Protein AF-A0A524FHV4-F1 (afdb_monomer_lite)

Radius of gyration: 13.68 Å; chains: 1; bounding box: 34×26×28 Å

Secondary structure (DSSP, 8-state):
-EEEEEEEE-TTTSSEEEEEE-TT--EEEEETTT--EEEE-SSSEEEEEEEE-TTT-PEEEEEEETTEEEEEESSSBGGGSTTGGG-HHHHHHHHHHHHTT----

pLDDT: mean 93.19, std 7.93, range [54.28, 97.81]

Sequence (105 aa):
MKLLDEIGTCPICEFSLMMYKTNNYKRFVKCDSCGVSYPLPKRGKISNSALTCPKSNFPVLIVTQPNRKSFFWADQPCFTCIKFEKCEVVELLISEFTALGVNGY

Structure (mmCIF, N/CA/C/O backbone):
data_AF-A0A524FHV4-F1
#
_entry.id   AF-A0A524FHV4-F1
#
loop_
_atom_site.group_PDB
_atom_site.id
_atom_site.type_symbol
_atom_site.label_atom_id
_atom_site.label_alt_id
_atom_site.label_comp_id
_atom_site.label_asym_id
_atom_site.label_entity_id
_atom_site.label_seq_id
_atom_site.pdbx_PDB_ins_code
_atom_site.Cartn_x
_atom_site.Cartn_y
_atom_site.Cartn_z
_atom_site.occupancy
_atom_site.B_iso_or_equiv
_atom_site.auth_seq_id
_atom_site.auth_comp_id
_atom_site.auth_asym_id
_atom_site.auth_atom_id
_atom_site.pdbx_PDB_model_num
ATOM 1 N N . MET A 1 1 ? 17.291 9.720 6.350 1.00 86.31 1 MET A N 1
ATOM 2 C CA . MET A 1 1 ? 16.262 8.812 5.788 1.00 86.31 1 MET A CA 1
ATOM 3 C C . MET A 1 1 ? 16.348 7.501 6.543 1.00 86.31 1 MET A C 1
ATOM 5 O O . MET A 1 1 ? 17.461 7.066 6.795 1.00 86.31 1 MET A O 1
ATOM 9 N N . LYS A 1 2 ? 15.222 6.917 6.955 1.00 95.44 2 LYS A N 1
ATOM 10 C CA . LYS A 1 2 ? 15.181 5.682 7.751 1.00 95.44 2 LYS A CA 1
ATOM 11 C C . LYS A 1 2 ? 14.361 4.619 7.021 1.00 95.44 2 LYS A C 1
ATOM 13 O O . LYS A 1 2 ? 13.240 4.924 6.618 1.00 95.44 2 LYS A O 1
ATOM 18 N N . LEU A 1 3 ? 14.909 3.413 6.877 1.00 96.38 3 LEU 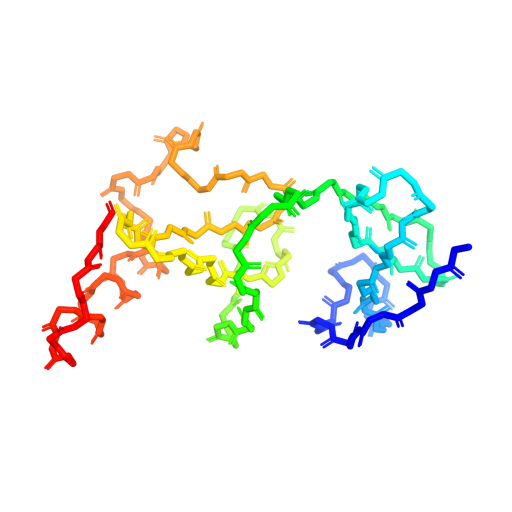A N 1
ATOM 19 C CA . LEU A 1 3 ? 14.168 2.221 6.457 1.00 96.38 3 LEU A CA 1
ATOM 20 C C . LEU A 1 3 ? 13.195 1.824 7.576 1.00 96.38 3 LEU A C 1
ATOM 22 O O . LEU A 1 3 ? 13.576 1.817 8.749 1.00 96.38 3 LEU A O 1
ATOM 26 N N . LEU A 1 4 ? 11.935 1.585 7.225 1.00 94.44 4 LEU A N 1
ATOM 27 C CA . LEU A 1 4 ? 10.894 1.189 8.167 1.00 94.44 4 LEU A CA 1
ATOM 28 C C . LEU A 1 4 ? 10.599 -0.305 8.096 1.00 94.44 4 LEU A C 1
ATOM 30 O O . LEU A 1 4 ? 10.631 -0.943 9.141 1.00 94.44 4 LEU A O 1
ATOM 34 N N . ASP A 1 5 ? 10.268 -0.814 6.909 1.00 95.25 5 ASP A N 1
ATOM 35 C CA . ASP A 1 5 ? 9.799 -2.190 6.733 1.00 95.25 5 ASP A CA 1
ATOM 36 C C . ASP A 1 5 ? 9.912 -2.645 5.271 1.00 95.25 5 ASP A C 1
ATOM 38 O O . ASP A 1 5 ? 9.966 -1.800 4.368 1.00 95.25 5 ASP A O 1
ATOM 42 N N . GLU A 1 6 ? 9.896 -3.956 5.047 1.00 96.12 6 GLU A N 1
ATOM 43 C CA . GLU A 1 6 ? 9.739 -4.563 3.723 1.00 96.12 6 GLU A CA 1
ATOM 44 C C . GLU A 1 6 ? 8.247 -4.746 3.410 1.00 96.12 6 GLU A C 1
ATOM 46 O O . GLU A 1 6 ? 7.473 -5.258 4.214 1.00 96.12 6 GLU A O 1
ATOM 51 N N . ILE A 1 7 ? 7.820 -4.279 2.238 1.00 94.69 7 ILE A N 1
ATOM 52 C CA . ILE A 1 7 ? 6.404 -4.175 1.864 1.00 94.69 7 ILE A CA 1
ATOM 53 C C . ILE A 1 7 ? 5.960 -5.303 0.930 1.00 94.69 7 ILE A C 1
ATOM 55 O O . ILE A 1 7 ? 4.769 -5.587 0.847 1.00 94.69 7 ILE A O 1
ATOM 59 N N . GLY A 1 8 ? 6.884 -5.948 0.223 1.00 94.56 8 GLY A N 1
ATOM 60 C CA . GLY A 1 8 ? 6.584 -7.030 -0.712 1.00 94.56 8 GLY A CA 1
ATOM 61 C C . GLY A 1 8 ? 7.427 -6.941 -1.975 1.00 94.56 8 GLY A C 1
ATOM 62 O O . GLY A 1 8 ? 8.479 -6.311 -1.982 1.00 94.56 8 GLY A O 1
ATOM 63 N N . THR A 1 9 ? 6.953 -7.551 -3.054 1.00 96.56 9 THR A N 1
ATOM 64 C CA . THR A 1 9 ? 7.727 -7.709 -4.290 1.00 96.56 9 THR A CA 1
ATOM 65 C C . THR A 1 9 ? 7.447 -6.593 -5.296 1.00 96.56 9 THR A C 1
ATOM 67 O O . THR A 1 9 ? 6.308 -6.165 -5.483 1.00 96.56 9 THR A O 1
ATOM 70 N N . CYS A 1 10 ? 8.494 -6.107 -5.961 1.00 96.75 10 CYS A N 1
ATOM 71 C CA . CYS A 1 10 ? 8.398 -5.117 -7.023 1.00 96.75 10 CYS A CA 1
ATOM 72 C C . CYS A 1 10 ? 7.821 -5.754 -8.295 1.00 96.75 10 CYS A C 1
ATOM 74 O O . CYS A 1 10 ? 8.417 -6.698 -8.808 1.00 96.75 10 CYS A O 1
ATOM 76 N N . PRO A 1 11 ? 6.746 -5.203 -8.883 1.00 96.06 11 PRO A N 1
ATOM 77 C CA . PRO A 1 11 ? 6.160 -5.762 -10.101 1.00 96.06 11 PRO A CA 1
ATOM 78 C C . PRO A 1 11 ? 6.992 -5.516 -11.370 1.00 96.06 11 PRO A C 1
ATOM 80 O O . PRO A 1 11 ? 6.632 -6.004 -12.434 1.00 96.06 11 PRO A O 1
ATOM 83 N N . ILE A 1 12 ? 8.062 -4.716 -11.285 1.00 96.44 12 ILE A N 1
ATOM 84 C CA . ILE A 1 12 ? 8.897 -4.344 -12.438 1.00 96.44 12 ILE A CA 1
ATOM 85 C C . ILE A 1 12 ? 10.119 -5.255 -12.557 1.00 96.44 12 ILE A C 1
ATOM 87 O O . ILE A 1 12 ? 10.500 -5.627 -13.661 1.00 96.44 12 ILE A O 1
ATOM 91 N N . CYS A 1 13 ? 10.765 -5.569 -11.433 1.00 96.69 13 CYS A N 1
ATOM 92 C CA . CYS A 1 13 ? 12.028 -6.309 -11.418 1.00 96.69 13 CYS A CA 1
ATOM 93 C C . CYS A 1 13 ? 12.078 -7.438 -10.382 1.00 96.69 13 CYS A C 1
ATOM 95 O O . CYS A 1 13 ? 13.148 -7.988 -10.164 1.00 96.69 13 CYS A O 1
ATOM 97 N N . GLU A 1 14 ? 10.962 -7.745 -9.717 1.00 95.50 14 GLU A N 1
ATOM 98 C CA . GLU A 1 14 ? 10.811 -8.867 -8.774 1.00 95.50 14 GLU A CA 1
ATOM 99 C C . GLU A 1 14 ? 11.692 -8.815 -7.510 1.00 95.50 14 GLU A C 1
ATOM 101 O O . GLU A 1 14 ? 11.664 -9.722 -6.683 1.00 95.50 14 GLU A O 1
ATOM 106 N N . PHE A 1 15 ? 12.421 -7.720 -7.289 1.00 96.75 15 PHE A N 1
ATOM 107 C CA . PHE A 1 15 ? 13.133 -7.460 -6.037 1.00 96.75 15 PHE A CA 1
ATOM 108 C C . PHE A 1 15 ? 12.221 -6.842 -4.973 1.00 96.75 15 PHE A C 1
ATOM 110 O O . PHE A 1 15 ? 11.146 -6.325 -5.271 1.00 96.75 15 PHE A O 1
ATOM 117 N N . SER A 1 16 ? 12.674 -6.824 -3.724 1.00 96.81 16 SER A N 1
ATOM 118 C CA . SER A 1 16 ? 11.918 -6.266 -2.605 1.00 96.81 16 SER A CA 1
ATOM 119 C C . SER A 1 16 ? 11.611 -4.766 -2.746 1.00 96.81 16 SER A C 1
ATOM 121 O O . SER A 1 16 ? 12.432 -3.950 -3.184 1.00 96.81 16 SER A O 1
ATOM 123 N N . LEU A 1 17 ? 10.403 -4.398 -2.324 1.00 97.50 17 LEU A N 1
ATOM 124 C CA . LEU A 1 17 ? 9.929 -3.038 -2.113 1.00 97.50 17 LEU A CA 1
ATOM 125 C C . LEU A 1 17 ? 10.096 -2.668 -0.644 1.00 97.50 17 LEU A C 1
ATOM 127 O O . LEU A 1 17 ? 9.550 -3.320 0.243 1.00 97.50 17 LEU A O 1
ATOM 131 N N . MET A 1 18 ? 10.797 -1.569 -0.397 1.00 97.50 18 MET A N 1
ATOM 132 C CA . MET A 1 18 ? 11.143 -1.110 0.942 1.00 97.50 18 MET A CA 1
ATOM 133 C C . MET A 1 18 ? 10.407 0.187 1.278 1.00 97.50 18 MET A C 1
ATOM 135 O O . MET A 1 18 ? 10.347 1.114 0.467 1.00 97.50 18 MET A O 1
ATOM 139 N N . MET A 1 19 ? 9.857 0.285 2.488 1.00 97.62 19 MET A N 1
ATOM 140 C CA . MET A 1 19 ? 9.228 1.504 2.992 1.00 97.62 19 MET A CA 1
ATOM 141 C C . MET A 1 19 ? 10.244 2.383 3.716 1.00 97.62 19 MET A C 1
ATOM 143 O O . MET A 1 19 ? 10.868 1.979 4.694 1.00 97.62 19 MET A O 1
ATOM 147 N N . TYR A 1 20 ? 10.319 3.645 3.311 1.00 97.56 20 TYR A N 1
ATOM 148 C CA . TYR A 1 20 ? 11.214 4.641 3.882 1.00 97.56 20 TYR A CA 1
ATOM 149 C C . TYR A 1 20 ? 10.457 5.783 4.555 1.00 97.56 20 TYR A C 1
ATOM 151 O O . TYR A 1 20 ? 9.343 6.146 4.177 1.00 97.56 20 TYR A O 1
ATOM 159 N N . LYS A 1 21 ? 11.109 6.407 5.540 1.00 97.31 21 LYS A N 1
ATOM 160 C CA . LYS A 1 21 ? 10.671 7.638 6.203 1.00 97.31 21 LYS A CA 1
ATOM 161 C C . LYS A 1 21 ? 11.745 8.718 6.113 1.00 97.31 21 LYS A C 1
ATOM 163 O O . LYS A 1 21 ? 12.913 8.495 6.443 1.00 97.31 21 LYS A O 1
ATOM 168 N N . THR A 1 22 ? 11.352 9.918 5.700 1.00 96.69 22 THR A N 1
ATOM 169 C CA . THR A 1 22 ? 12.232 11.097 5.685 1.00 96.69 22 THR A CA 1
ATOM 170 C C . THR A 1 22 ? 12.250 11.811 7.038 1.00 96.69 22 THR A C 1
ATOM 172 O O . THR A 1 22 ? 11.387 11.583 7.889 1.00 96.69 22 THR A O 1
ATOM 175 N N . ASN A 1 23 ? 13.202 12.731 7.226 1.00 95.19 23 ASN A N 1
ATOM 176 C CA . ASN A 1 23 ? 13.287 13.556 8.439 1.00 95.19 23 ASN A CA 1
ATOM 177 C C . ASN A 1 23 ? 12.028 14.431 8.626 1.00 95.19 23 ASN A C 1
ATOM 179 O O . ASN A 1 23 ? 11.602 14.666 9.751 1.00 95.19 23 ASN A O 1
ATOM 183 N N . ASN A 1 24 ? 11.346 14.793 7.531 1.00 94.56 24 ASN A N 1
ATOM 184 C CA . ASN A 1 24 ? 10.072 15.529 7.546 1.00 94.56 24 ASN A CA 1
ATOM 185 C C . ASN A 1 24 ? 8.843 14.617 7.746 1.00 94.56 24 ASN A C 1
ATOM 187 O O . ASN A 1 24 ? 7.704 15.014 7.473 1.00 94.56 24 ASN A O 1
ATOM 191 N N . TYR A 1 25 ? 9.057 13.381 8.206 1.00 93.50 25 TYR A N 1
ATOM 192 C CA . TYR A 1 25 ? 8.039 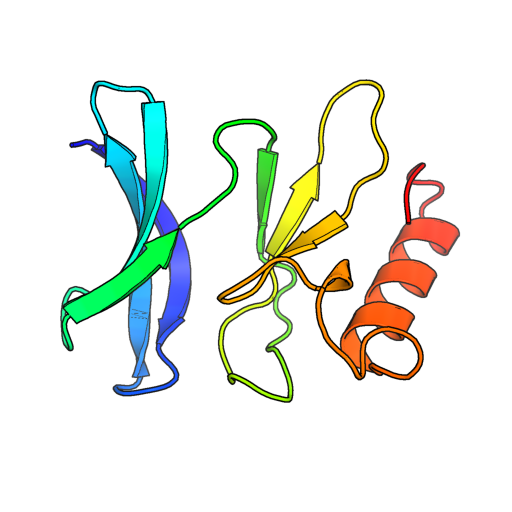12.359 8.463 1.00 93.50 25 TYR A CA 1
ATOM 193 C C . TYR A 1 25 ? 7.248 11.895 7.226 1.00 93.50 25 TYR A C 1
ATOM 195 O O . TYR A 1 25 ? 6.276 11.158 7.390 1.00 93.50 25 TYR A O 1
ATOM 203 N N . LYS A 1 26 ? 7.637 12.286 6.003 1.00 96.25 26 LYS A N 1
ATOM 204 C CA . LYS A 1 26 ? 7.029 11.749 4.773 1.00 96.25 26 LYS A CA 1
ATOM 205 C C . LYS A 1 26 ? 7.427 10.283 4.619 1.00 96.25 26 LYS A C 1
ATOM 207 O O . LYS A 1 26 ? 8.560 9.928 4.947 1.00 96.25 26 LYS A O 1
ATOM 212 N N . ARG A 1 27 ? 6.503 9.464 4.123 1.00 97.25 27 ARG A N 1
ATOM 213 C CA . ARG A 1 27 ? 6.714 8.039 3.864 1.00 97.25 27 ARG A CA 1
ATOM 214 C C . ARG A 1 27 ? 6.569 7.760 2.377 1.00 97.25 27 ARG A C 1
ATOM 216 O O . ARG A 1 27 ? 5.790 8.435 1.707 1.00 97.25 27 ARG A O 1
ATOM 223 N N . PHE A 1 28 ? 7.322 6.795 1.880 1.00 97.44 28 PHE A N 1
ATOM 224 C CA . PHE A 1 28 ? 7.244 6.337 0.498 1.00 97.44 28 PHE A CA 1
ATOM 225 C C . PHE A 1 28 ? 7.767 4.907 0.409 1.00 97.44 28 PHE A C 1
ATOM 227 O O . PHE A 1 28 ? 8.532 4.476 1.274 1.00 97.44 28 PHE A O 1
ATOM 234 N N . VAL A 1 29 ? 7.351 4.191 -0.625 1.00 97.56 29 VAL A N 1
ATOM 235 C CA . VAL A 1 29 ? 7.935 2.903 -0.998 1.00 97.56 29 VAL A CA 1
ATOM 236 C C . VAL A 1 29 ? 8.955 3.142 -2.098 1.00 97.56 29 VAL A C 1
ATOM 238 O O . VAL A 1 29 ? 8.743 3.999 -2.957 1.00 97.56 29 VAL A O 1
ATOM 241 N N . LYS A 1 30 ? 10.059 2.401 -2.070 1.00 97.62 30 LYS A N 1
ATOM 242 C CA . LYS A 1 30 ? 11.067 2.397 -3.125 1.00 97.62 30 LYS A CA 1
ATOM 243 C C . LYS A 1 30 ? 11.606 0.984 -3.339 1.00 97.62 30 LYS A C 1
ATOM 245 O O . LYS A 1 30 ? 11.876 0.280 -2.371 1.00 97.62 30 LYS A O 1
ATOM 250 N N . CYS A 1 31 ? 11.793 0.593 -4.596 1.00 97.81 31 CYS A N 1
ATOM 251 C CA . CYS A 1 31 ? 12.647 -0.540 -4.945 1.00 97.81 31 CYS A CA 1
ATOM 252 C C . CYS A 1 31 ? 14.079 -0.039 -5.151 1.00 97.81 31 CYS A C 1
ATOM 254 O O . CYS A 1 31 ? 14.311 0.842 -5.982 1.00 97.81 31 CYS A O 1
ATOM 256 N N . ASP A 1 32 ? 15.045 -0.595 -4.425 1.00 96.12 32 ASP A N 1
ATOM 257 C CA . ASP A 1 32 ? 16.449 -0.193 -4.572 1.00 96.12 32 ASP A CA 1
ATOM 258 C C . ASP A 1 32 ? 17.127 -0.780 -5.817 1.00 96.12 32 ASP A C 1
ATOM 260 O O . ASP A 1 32 ? 18.157 -0.260 -6.233 1.00 96.12 32 ASP A O 1
ATOM 264 N N . SER A 1 33 ? 16.521 -1.792 -6.451 1.00 97.38 33 SER A N 1
ATOM 265 C CA . SER A 1 33 ? 17.037 -2.416 -7.678 1.00 97.38 33 SER A CA 1
ATOM 266 C C . SER A 1 33 ? 16.698 -1.611 -8.942 1.00 97.38 33 SER A C 1
ATOM 268 O O . SER A 1 33 ? 17.597 -1.213 -9.676 1.00 97.38 33 SER A O 1
ATOM 270 N N . CYS A 1 34 ? 15.416 -1.303 -9.189 1.00 96.75 34 CYS A N 1
ATOM 271 C CA . CYS A 1 34 ? 14.993 -0.561 -10.392 1.00 96.75 34 CYS A CA 1
ATOM 272 C C . CYS A 1 34 ? 14.691 0.930 -10.157 1.00 96.75 34 CYS A C 1
ATOM 274 O O . CYS A 1 34 ? 14.438 1.665 -11.108 1.00 96.75 34 CYS A O 1
ATOM 276 N N . GLY A 1 35 ? 14.675 1.395 -8.904 1.00 96.12 35 GLY A N 1
ATOM 277 C CA . GLY A 1 35 ? 14.449 2.802 -8.564 1.00 96.12 35 GLY A CA 1
ATOM 278 C C . GLY A 1 35 ? 12.987 3.262 -8.556 1.00 96.12 35 GLY A C 1
ATOM 279 O O . GLY A 1 35 ? 12.736 4.424 -8.224 1.00 96.12 35 GLY A O 1
ATOM 280 N N . VAL A 1 36 ? 12.013 2.392 -8.865 1.00 97.25 36 VAL A N 1
ATOM 281 C CA . VAL A 1 36 ? 10.590 2.761 -8.785 1.00 97.25 36 VAL A CA 1
ATOM 282 C C . VAL A 1 36 ? 10.226 3.198 -7.371 1.00 97.25 36 VAL A C 1
ATOM 284 O O . VAL A 1 36 ? 10.661 2.590 -6.390 1.00 97.25 36 VAL A O 1
ATOM 287 N N . SER A 1 37 ? 9.434 4.264 -7.256 1.00 97.25 37 SER A N 1
ATOM 288 C CA . SER A 1 37 ? 8.993 4.780 -5.964 1.00 97.25 37 SER A CA 1
ATOM 289 C C . SER A 1 37 ? 7.619 5.430 -6.037 1.00 97.25 37 SER A C 1
ATOM 291 O O . SER A 1 37 ? 7.226 5.961 -7.075 1.00 97.25 37 SER A O 1
ATOM 293 N N . TYR A 1 38 ? 6.890 5.389 -4.923 1.00 96.94 38 TYR A N 1
ATOM 294 C CA . TYR A 1 38 ? 5.568 6.001 -4.799 1.00 96.94 38 TYR A CA 1
ATOM 295 C C . TYR A 1 38 ? 5.293 6.467 -3.361 1.00 96.94 38 TYR A C 1
ATOM 297 O O . TYR A 1 38 ? 5.835 5.906 -2.400 1.00 96.94 38 TYR A O 1
ATOM 305 N N . PRO A 1 39 ? 4.481 7.524 -3.176 1.00 97.25 39 PRO A N 1
ATOM 306 C CA . PRO A 1 39 ? 4.225 8.088 -1.860 1.00 97.25 39 PRO A CA 1
ATOM 307 C C . PRO A 1 39 ? 3.310 7.192 -1.020 1.00 97.25 39 PRO A C 1
ATOM 309 O O . PRO A 1 39 ? 2.439 6.496 -1.534 1.00 97.25 39 PRO A O 1
ATOM 312 N N . LEU A 1 40 ? 3.463 7.287 0.301 1.00 97.25 40 LEU A N 1
ATOM 313 C CA . LEU A 1 40 ? 2.552 6.696 1.278 1.00 97.25 40 LEU A CA 1
ATOM 314 C C . LEU A 1 40 ? 1.942 7.776 2.183 1.00 97.25 40 LEU A C 1
ATOM 316 O O . LEU A 1 40 ? 2.550 8.837 2.390 1.00 97.25 40 LEU A O 1
ATOM 320 N N . PRO A 1 41 ? 0.777 7.509 2.802 1.00 95.44 41 PRO A N 1
ATOM 321 C CA . PRO A 1 41 ? 0.207 8.389 3.810 1.00 95.44 41 PRO A CA 1
ATOM 322 C C . PRO A 1 41 ? 1.192 8.699 4.940 1.00 95.44 41 PRO A C 1
ATOM 324 O O . PRO A 1 41 ? 1.861 7.825 5.494 1.00 95.44 41 PRO A O 1
ATOM 327 N N . LYS A 1 42 ? 1.241 9.974 5.342 1.00 94.56 42 LYS A N 1
ATOM 328 C CA . LYS A 1 42 ? 2.100 10.440 6.445 1.00 94.56 42 LYS A CA 1
ATOM 329 C C . LYS A 1 42 ? 1.717 9.813 7.795 1.00 94.56 42 LYS A C 1
ATOM 331 O O . LYS A 1 42 ? 2.567 9.667 8.675 1.00 94.56 42 LYS A O 1
ATOM 336 N N . ARG A 1 43 ? 0.430 9.498 7.978 1.00 93.25 43 ARG A N 1
ATOM 337 C CA . ARG A 1 43 ? -0.178 9.018 9.227 1.00 93.25 43 ARG A CA 1
ATOM 338 C C . ARG A 1 43 ? -0.846 7.661 9.020 1.00 93.25 43 ARG A C 1
ATOM 340 O O . ARG A 1 43 ? -1.192 7.304 7.901 1.00 93.25 43 ARG A O 1
ATOM 347 N N . GLY A 1 44 ? -1.052 6.960 10.130 1.00 93.69 44 GLY A N 1
ATOM 348 C CA . GLY A 1 44 ? -1.608 5.611 10.163 1.00 93.69 44 GLY A CA 1
ATOM 349 C C . GLY A 1 44 ? -0.548 4.531 10.316 1.00 93.69 44 GLY A C 1
ATOM 350 O O . GLY A 1 44 ? 0.644 4.765 10.079 1.00 93.69 44 GLY A O 1
ATOM 351 N N . LYS A 1 45 ? -0.999 3.364 10.766 1.00 94.56 45 LYS A N 1
ATOM 352 C CA . LYS A 1 45 ? -0.256 2.110 10.694 1.00 94.56 45 LYS A CA 1
ATOM 353 C C . LYS A 1 45 ? -0.442 1.549 9.288 1.00 94.56 45 LYS A C 1
ATOM 355 O O . LYS A 1 45 ? -1.547 1.609 8.757 1.00 94.56 45 LYS A O 1
ATOM 360 N N . ILE A 1 46 ? 0.648 1.077 8.697 1.00 95.94 46 ILE A N 1
ATOM 361 C CA . ILE A 1 46 ? 0.653 0.453 7.375 1.00 95.94 46 ILE A CA 1
ATOM 362 C C . ILE A 1 46 ? 0.892 -1.034 7.597 1.00 95.94 46 ILE A C 1
ATOM 364 O O . ILE A 1 46 ? 1.766 -1.403 8.382 1.00 95.94 46 ILE A O 1
ATOM 368 N N . SER A 1 47 ? 0.085 -1.869 6.958 1.00 94.00 47 SER A N 1
ATOM 369 C CA . SER A 1 47 ? 0.208 -3.324 7.000 1.00 94.00 47 SER A CA 1
ATOM 370 C C . SER A 1 47 ? 0.024 -3.881 5.595 1.00 94.00 47 SER A C 1
ATOM 372 O O . SER A 1 47 ? -0.779 -3.357 4.825 1.00 94.00 47 SER A O 1
ATOM 374 N N . ASN A 1 48 ? 0.798 -4.903 5.242 1.00 94.50 48 ASN A N 1
ATOM 375 C CA . ASN A 1 48 ? 0.669 -5.571 3.954 1.00 94.50 48 ASN A CA 1
ATOM 376 C C . ASN A 1 48 ? -0.565 -6.487 3.979 1.00 94.50 48 ASN A C 1
ATOM 378 O O . ASN A 1 48 ? -0.729 -7.251 4.928 1.00 94.50 48 ASN A O 1
ATOM 382 N N . SER A 1 49 ? -1.426 -6.395 2.963 1.00 94.50 49 SER A N 1
ATOM 383 C CA . SER A 1 49 ? -2.597 -7.276 2.825 1.00 94.50 49 SER A CA 1
ATOM 384 C C . SER A 1 49 ? -2.274 -8.642 2.212 1.00 94.50 49 SER A C 1
ATOM 386 O O . SER A 1 49 ? -3.160 -9.478 2.113 1.00 94.50 49 SER A O 1
ATOM 388 N N . ALA A 1 50 ? -1.032 -8.856 1.761 1.00 93.44 50 ALA A N 1
ATOM 389 C CA . ALA A 1 50 ? -0.595 -9.995 0.947 1.00 93.44 50 ALA A CA 1
ATOM 390 C C . ALA A 1 50 ? -1.274 -10.109 -0.435 1.00 93.44 50 ALA A C 1
ATOM 392 O O . ALA A 1 50 ? -0.940 -11.006 -1.207 1.00 93.44 50 ALA A O 1
ATOM 393 N N . LEU A 1 51 ? -2.165 -9.178 -0.785 1.00 96.31 51 LEU A N 1
ATOM 394 C CA . LEU A 1 51 ? -2.791 -9.082 -2.100 1.00 96.31 51 LEU A CA 1
ATOM 395 C C . LEU A 1 51 ? -2.069 -8.053 -2.971 1.00 96.31 51 LEU A C 1
ATOM 397 O O . LEU A 1 51 ? -1.426 -7.123 -2.478 1.00 96.31 51 LEU A O 1
ATOM 401 N N . THR A 1 52 ? -2.206 -8.190 -4.286 1.00 97.12 52 THR A N 1
ATOM 402 C CA . THR A 1 52 ? -1.648 -7.261 -5.275 1.00 97.12 52 THR A CA 1
ATOM 403 C C . THR A 1 52 ? -2.759 -6.538 -6.027 1.00 97.12 52 THR A C 1
ATOM 405 O O . THR A 1 52 ? -3.862 -7.044 -6.215 1.00 97.12 52 THR A O 1
ATOM 408 N N . CYS A 1 53 ? -2.490 -5.301 -6.437 1.00 96.81 53 CYS A N 1
ATOM 409 C CA . CYS A 1 53 ? -3.439 -4.499 -7.193 1.00 96.81 53 CYS A CA 1
ATOM 410 C C . CYS A 1 53 ? -3.572 -5.063 -8.618 1.00 96.81 53 CYS A C 1
ATOM 412 O O . CYS A 1 53 ? -2.570 -5.086 -9.330 1.00 96.81 53 CYS A O 1
ATOM 414 N N . PRO A 1 54 ? -4.778 -5.397 -9.112 1.00 96.31 54 PRO A N 1
ATOM 415 C CA . PRO A 1 54 ? -4.945 -5.979 -10.449 1.00 96.31 54 PRO A CA 1
ATOM 416 C C . PRO A 1 54 ? -4.632 -4.998 -11.593 1.00 96.31 54 PRO A C 1
ATOM 418 O O . PRO A 1 54 ? -4.531 -5.397 -12.749 1.00 96.31 54 PRO A O 1
ATOM 421 N N . LYS A 1 55 ? -4.518 -3.694 -11.300 1.00 95.12 55 LYS A N 1
ATOM 422 C CA . LYS A 1 55 ? -4.197 -2.655 -12.292 1.00 95.12 55 LYS A CA 1
ATOM 423 C C . LYS A 1 55 ? -2.701 -2.351 -12.362 1.00 95.12 55 LYS A C 1
ATOM 425 O O . LYS A 1 55 ? -2.185 -2.128 -13.451 1.00 95.12 55 LYS A O 1
ATOM 430 N N . SER A 1 56 ? -2.044 -2.233 -11.210 1.00 94.50 56 SER A N 1
ATOM 431 C CA . SER A 1 56 ? -0.662 -1.742 -11.113 1.00 94.50 56 SER A CA 1
ATOM 432 C C . SER A 1 56 ? 0.330 -2.795 -10.625 1.00 94.50 56 SER A C 1
ATOM 434 O O . SER A 1 56 ? 1.528 -2.532 -10.617 1.00 94.50 56 SER A O 1
ATOM 436 N N . ASN A 1 57 ? -0.149 -3.976 -10.224 1.00 96.38 57 ASN A N 1
ATOM 437 C CA . ASN A 1 57 ? 0.617 -5.105 -9.691 1.00 96.38 57 ASN A CA 1
ATOM 438 C C . ASN A 1 57 ? 1.429 -4.805 -8.419 1.00 96.38 57 ASN A C 1
ATOM 440 O O . ASN A 1 57 ? 2.119 -5.683 -7.908 1.00 96.38 57 ASN A O 1
ATOM 444 N N . PHE A 1 58 ? 1.326 -3.598 -7.858 1.00 97.12 58 PHE A N 1
ATOM 445 C CA . PHE A 1 58 ? 1.919 -3.284 -6.563 1.00 97.12 58 PHE A CA 1
ATOM 446 C C . PHE A 1 58 ? 1.157 -3.968 -5.420 1.00 97.12 58 PHE A C 1
ATOM 448 O O . PHE A 1 58 ? -0.061 -4.153 -5.528 1.00 97.12 58 PHE A O 1
ATOM 455 N N . PRO A 1 59 ? 1.837 -4.291 -4.305 1.00 97.19 59 PRO A N 1
ATOM 456 C CA . PRO A 1 59 ? 1.181 -4.783 -3.100 1.00 97.19 59 PRO A CA 1
ATOM 457 C C . PRO A 1 59 ? 0.103 -3.814 -2.611 1.00 97.19 59 PRO A C 1
ATOM 459 O O . PRO A 1 59 ? 0.322 -2.600 -2.552 1.00 97.19 59 PRO A O 1
ATOM 462 N N . VAL A 1 60 ? -1.054 -4.353 -2.237 1.00 97.50 60 VAL A N 1
ATOM 463 C CA . VAL A 1 60 ? -2.122 -3.594 -1.593 1.00 97.50 60 VAL A CA 1
ATOM 464 C C . VAL A 1 60 ? -1.829 -3.512 -0.102 1.00 97.50 60 VAL A C 1
ATOM 466 O O . VAL A 1 60 ? -1.585 -4.506 0.582 1.00 97.50 60 VAL A O 1
ATOM 469 N N . LEU A 1 61 ? -1.855 -2.295 0.414 1.00 97.31 61 LEU A N 1
ATOM 470 C CA . LEU A 1 61 ? -1.561 -1.962 1.793 1.00 97.31 61 LEU A CA 1
ATOM 471 C C . LEU A 1 61 ? -2.830 -1.528 2.496 1.00 97.31 61 LEU A C 1
ATOM 473 O O . LEU A 1 61 ? -3.629 -0.758 1.964 1.00 97.31 61 LEU A O 1
ATOM 477 N N . ILE A 1 62 ? -2.964 -1.975 3.732 1.00 96.12 62 ILE A N 1
ATOM 478 C CA . ILE A 1 62 ? -3.999 -1.546 4.657 1.00 96.12 62 ILE A CA 1
ATOM 479 C C . ILE A 1 62 ? -3.444 -0.368 5.447 1.00 96.12 62 ILE A C 1
ATOM 481 O O . ILE A 1 62 ? -2.383 -0.462 6.074 1.00 96.12 62 ILE A O 1
ATOM 485 N N . VAL A 1 63 ? -4.180 0.740 5.447 1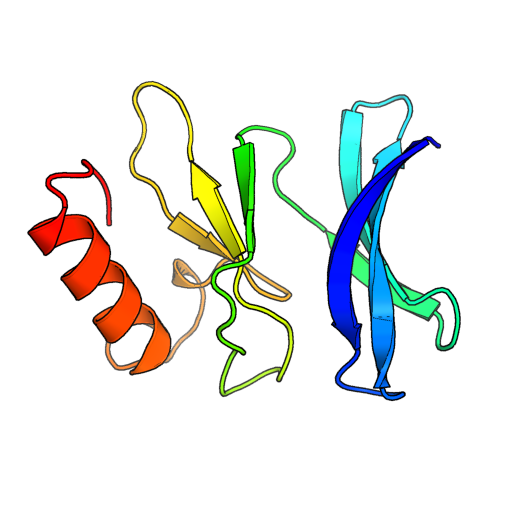.00 96.19 63 VAL A N 1
ATOM 486 C CA . VAL A 1 63 ? -3.860 1.918 6.246 1.00 96.19 63 VAL A CA 1
ATOM 487 C C . VAL A 1 63 ? -4.902 2.076 7.342 1.00 96.19 63 VAL A C 1
ATOM 489 O O . VAL A 1 63 ? -6.050 2.422 7.077 1.00 96.19 63 VAL A O 1
ATOM 492 N N . THR A 1 64 ? -4.481 1.882 8.590 1.00 93.88 64 THR A N 1
ATOM 493 C CA . THR A 1 64 ? -5.350 2.000 9.769 1.00 93.88 64 THR A CA 1
ATOM 494 C C . THR A 1 64 ? -4.985 3.235 10.581 1.00 93.88 64 THR A C 1
ATOM 496 O O . THR A 1 64 ? -3.810 3.503 10.852 1.00 93.88 64 THR A O 1
ATOM 499 N N . GLN A 1 65 ? -5.988 4.008 10.994 1.00 92.00 65 GLN A N 1
ATOM 500 C CA . GLN A 1 65 ? -5.814 5.204 11.817 1.00 92.00 65 GLN A CA 1
ATOM 501 C C . GLN A 1 65 ? -6.795 5.186 12.994 1.00 92.00 65 GLN A C 1
ATOM 503 O O . GLN A 1 65 ? -7.944 4.792 12.809 1.00 92.00 65 GLN A O 1
ATOM 508 N N . PRO A 1 66 ? -6.387 5.656 14.187 1.00 88.12 66 PRO A N 1
ATOM 509 C CA . PRO A 1 66 ? -7.327 5.856 15.282 1.00 88.12 66 PRO A CA 1
ATOM 510 C C . PRO A 1 66 ? -8.460 6.797 14.856 1.00 88.12 66 PRO A C 1
ATOM 512 O O . PRO A 1 66 ? -8.200 7.849 14.265 1.00 88.12 66 PRO A O 1
ATOM 515 N N . ASN A 1 67 ? -9.702 6.427 15.175 1.00 86.50 67 ASN A N 1
ATOM 516 C CA . ASN A 1 67 ? -10.911 7.226 14.934 1.00 86.50 67 ASN A CA 1
ATOM 517 C C . ASN A 1 67 ? -11.187 7.569 13.457 1.00 86.50 67 ASN A C 1
ATOM 519 O O . ASN A 1 67 ? -11.865 8.554 13.165 1.00 86.50 67 ASN A O 1
ATOM 523 N N . ARG A 1 68 ? -10.652 6.794 12.508 1.00 88.38 68 ARG A N 1
ATOM 524 C CA . ARG A 1 68 ? -10.959 6.924 11.078 1.00 88.38 68 ARG A CA 1
ATOM 525 C C . ARG A 1 68 ? -11.157 5.549 10.465 1.00 88.38 68 ARG A C 1
ATOM 527 O O . ARG A 1 68 ? -10.583 4.575 10.941 1.00 88.38 68 ARG A O 1
ATOM 534 N N . LYS A 1 69 ? -11.934 5.495 9.385 1.00 88.56 69 LYS A N 1
ATOM 535 C CA . LYS A 1 69 ? -12.086 4.275 8.595 1.00 88.56 69 LYS A CA 1
ATOM 536 C C . LYS A 1 69 ? -10.733 3.862 8.019 1.00 88.56 69 LYS A C 1
ATOM 538 O O . LYS A 1 69 ? -9.985 4.716 7.529 1.00 88.56 69 LYS A O 1
ATOM 543 N N . SER A 1 70 ? -10.424 2.572 8.118 1.00 92.12 70 SER A N 1
ATOM 544 C CA . SER A 1 70 ? -9.308 1.983 7.383 1.00 92.12 70 SER A CA 1
ATOM 545 C C . SER A 1 70 ? -9.560 2.113 5.885 1.00 92.12 70 SER A C 1
ATOM 547 O O . SER A 1 70 ? -10.706 2.102 5.453 1.00 92.12 70 SER A O 1
ATOM 549 N N . PHE A 1 71 ? -8.495 2.261 5.108 1.00 94.25 71 PHE A N 1
ATOM 550 C CA . PHE A 1 71 ? -8.572 2.334 3.651 1.00 94.25 71 PHE A CA 1
ATOM 551 C C . PHE A 1 71 ? -7.372 1.631 3.021 1.00 94.25 71 PHE A C 1
ATOM 553 O O . PHE A 1 71 ? -6.355 1.397 3.682 1.00 94.25 71 PHE A O 1
ATOM 560 N N . PHE A 1 72 ? -7.486 1.329 1.730 1.00 96.19 72 PHE A N 1
ATOM 561 C CA . PHE A 1 72 ? -6.476 0.581 0.984 1.00 96.19 72 PHE A CA 1
ATOM 562 C C . PHE A 1 72 ? -5.616 1.486 0.102 1.00 96.19 72 PHE A C 1
ATOM 564 O O . PHE A 1 72 ? -6.061 2.534 -0.385 1.00 96.19 72 PHE A O 1
ATOM 571 N N . TRP A 1 73 ? -4.364 1.084 -0.094 1.00 97.38 73 TRP A N 1
ATOM 572 C CA . TRP A 1 73 ? -3.362 1.858 -0.816 1.00 97.38 73 TRP A CA 1
ATOM 573 C C . TRP A 1 73 ? -2.421 0.945 -1.602 1.00 97.38 73 TRP A C 1
ATOM 575 O O . TRP A 1 73 ? -1.858 0.027 -1.025 1.00 97.38 73 TRP A O 1
ATOM 585 N N . ALA A 1 74 ? -2.205 1.215 -2.887 1.00 96.44 74 ALA A N 1
ATOM 586 C CA . ALA A 1 74 ? -1.193 0.530 -3.701 1.00 96.44 74 ALA A CA 1
ATOM 587 C C . ALA A 1 74 ? -0.080 1.522 -4.084 1.00 96.44 74 ALA A C 1
ATOM 589 O O . ALA A 1 74 ? 0.626 2.022 -3.214 1.00 96.44 74 ALA A O 1
ATOM 590 N N . ASP A 1 75 ? 0.043 1.888 -5.358 1.00 95.62 75 ASP A N 1
ATOM 591 C CA . ASP A 1 75 ? 0.814 3.053 -5.821 1.00 95.62 75 ASP A CA 1
ATOM 592 C C . ASP A 1 75 ? 0.085 4.387 -5.554 1.00 95.62 75 ASP A C 1
ATOM 594 O O . ASP A 1 75 ? 0.695 5.456 -5.495 1.00 95.62 75 ASP A O 1
ATOM 598 N N . GLN A 1 76 ? -1.231 4.311 -5.353 1.00 95.88 76 GLN A N 1
ATOM 599 C CA . GLN A 1 76 ? -2.149 5.414 -5.084 1.00 95.88 76 GLN A CA 1
ATOM 600 C C . GLN A 1 76 ? -3.287 4.935 -4.157 1.00 95.88 76 GLN A C 1
ATOM 602 O O . GLN A 1 76 ? -3.479 3.719 -4.015 1.00 95.88 76 GLN A O 1
ATOM 607 N N . PRO A 1 77 ? -4.050 5.840 -3.511 1.00 96.38 77 PRO A N 1
ATOM 608 C CA . PRO A 1 77 ? -5.203 5.433 -2.714 1.00 96.38 77 PRO A CA 1
ATOM 609 C C . PRO A 1 77 ? -6.232 4.686 -3.571 1.00 96.38 77 PRO A C 1
ATOM 611 O O . PRO A 1 77 ? -6.623 5.156 -4.636 1.00 96.38 77 PRO A O 1
ATOM 614 N N . CYS A 1 78 ? -6.714 3.531 -3.107 1.00 96.06 78 CYS A N 1
ATOM 615 C CA . CYS A 1 78 ? -7.616 2.707 -3.917 1.00 96.06 78 CYS A CA 1
ATOM 616 C C . CYS A 1 78 ? -8.942 3.417 -4.232 1.00 96.06 78 CYS A C 1
ATOM 618 O O . CYS A 1 78 ? -9.446 3.272 -5.343 1.00 96.06 78 CYS A O 1
ATOM 620 N N . PHE A 1 79 ? -9.463 4.240 -3.313 1.00 94.50 79 PHE A N 1
ATOM 621 C CA . PHE A 1 79 ? -10.721 4.980 -3.491 1.00 94.50 79 PHE A CA 1
ATOM 622 C C . PHE A 1 79 ? -10.677 6.049 -4.596 1.00 94.50 79 PHE A C 1
ATOM 624 O O . PHE A 1 79 ? -11.718 6.577 -4.971 1.00 94.50 79 PHE A O 1
ATOM 631 N N . THR A 1 80 ? -9.497 6.390 -5.132 1.00 95.31 80 THR A N 1
ATOM 632 C CA . THR A 1 80 ? -9.379 7.286 -6.297 1.00 95.31 80 THR A CA 1
ATOM 633 C C . THR A 1 80 ? -9.358 6.529 -7.626 1.00 95.31 80 THR A C 1
ATOM 635 O O . THR A 1 80 ? -9.267 7.142 -8.687 1.00 95.31 80 THR A O 1
ATOM 638 N N . CYS A 1 81 ? -9.408 5.195 -7.602 1.00 95.31 81 CYS A N 1
ATOM 639 C CA . CYS A 1 81 ? -9.417 4.375 -8.805 1.00 95.31 81 CYS A CA 1
ATOM 640 C C . CYS A 1 81 ? -10.810 4.350 -9.4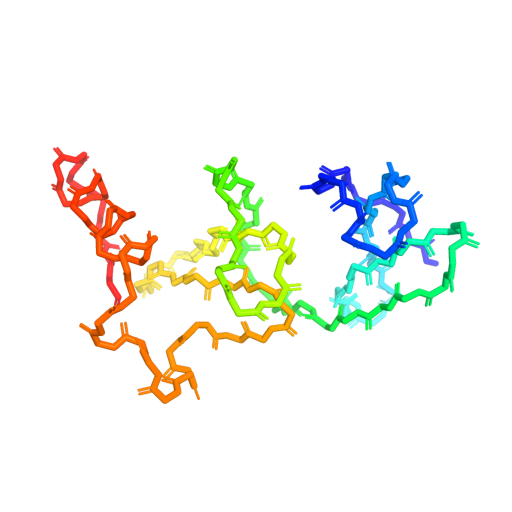51 1.00 95.31 81 CYS A C 1
ATOM 642 O O . CYS A 1 81 ? -11.806 4.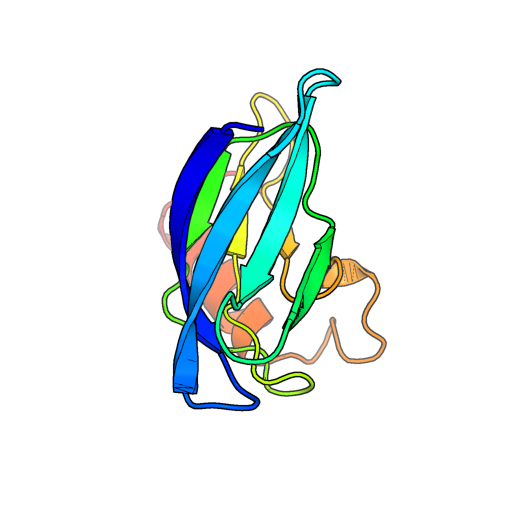090 -8.788 1.00 95.31 81 CYS A O 1
ATOM 644 N N . ILE A 1 82 ? -10.872 4.490 -10.778 1.00 94.69 82 ILE A N 1
ATOM 645 C CA . ILE A 1 82 ? -12.128 4.416 -11.553 1.00 94.69 82 ILE A CA 1
ATOM 646 C C . ILE A 1 82 ? -12.833 3.059 -11.373 1.00 94.69 82 ILE A C 1
ATOM 648 O O . ILE A 1 82 ? -14.054 2.978 -11.405 1.00 94.69 82 ILE A O 1
ATOM 652 N N . LYS A 1 83 ? -12.064 1.980 -11.175 1.00 94.44 83 LYS A N 1
ATOM 653 C CA . LYS A 1 83 ? -12.592 0.622 -10.973 1.00 94.44 83 LYS A CA 1
ATOM 654 C C . LYS A 1 83 ? -12.841 0.277 -9.499 1.00 94.44 83 LYS A C 1
ATOM 656 O O . LYS A 1 83 ? -13.089 -0.886 -9.213 1.00 94.44 83 LYS A O 1
ATOM 661 N N . PHE A 1 84 ? -12.740 1.237 -8.573 1.00 93.69 84 PHE A N 1
ATOM 662 C CA . PHE A 1 84 ? -12.800 0.981 -7.128 1.00 93.69 84 PHE A CA 1
ATOM 663 C C . PHE A 1 84 ? -14.044 0.188 -6.708 1.00 93.69 84 PHE A C 1
ATOM 665 O O . PHE A 1 84 ? -13.904 -0.827 -6.036 1.00 93.69 84 PHE A O 1
ATOM 672 N N . GLU A 1 85 ? -15.228 0.590 -7.178 1.00 91.75 85 GLU A N 1
ATOM 673 C CA . GLU A 1 85 ? -16.507 -0.049 -6.823 1.00 91.75 85 GLU A CA 1
ATOM 674 C C . GLU A 1 85 ? -16.633 -1.507 -7.283 1.00 91.75 85 GLU A C 1
ATOM 676 O O . GLU A 1 85 ? -17.448 -2.246 -6.748 1.00 91.75 85 GLU A O 1
ATOM 681 N N . LYS A 1 86 ? -15.849 -1.921 -8.285 1.00 94.94 86 LYS A N 1
ATOM 682 C CA . LYS A 1 86 ? -15.885 -3.270 -8.876 1.00 94.94 86 LYS A CA 1
ATOM 683 C C . LYS A 1 86 ? -14.536 -3.978 -8.757 1.00 94.94 86 LYS A C 1
ATOM 685 O O . LYS A 1 86 ? -14.193 -4.814 -9.588 1.00 94.94 86 LYS A O 1
ATOM 690 N N . CYS A 1 87 ? -13.705 -3.558 -7.807 1.00 96.56 87 CYS A N 1
ATOM 691 C CA . CYS A 1 87 ? -12.382 -4.127 -7.625 1.00 96.56 87 CYS A CA 1
ATOM 692 C C . CYS A 1 87 ? -12.477 -5.337 -6.695 1.00 96.56 87 CYS A C 1
ATOM 694 O O . CYS A 1 87 ? -12.635 -5.165 -5.491 1.00 96.56 87 CYS A O 1
ATOM 696 N N . GLU A 1 88 ? -12.306 -6.535 -7.251 1.00 96.06 88 GLU A N 1
ATOM 697 C CA . GLU A 1 88 ? -12.391 -7.815 -6.527 1.00 96.06 88 GLU A CA 1
ATOM 698 C C . GLU A 1 88 ? -11.497 -7.848 -5.276 1.00 96.06 88 GLU A C 1
ATOM 700 O O . GLU A 1 88 ? -11.916 -8.292 -4.213 1.00 96.06 88 GLU A O 1
ATOM 705 N N . VAL A 1 89 ? -10.278 -7.302 -5.366 1.00 96.44 89 VAL A N 1
ATOM 706 C CA . VAL A 1 89 ? -9.335 -7.237 -4.235 1.00 96.44 89 VAL A CA 1
ATOM 707 C C . VAL A 1 89 ? -9.843 -6.328 -3.117 1.00 96.44 89 VAL A C 1
ATOM 709 O O . VAL A 1 89 ? -9.690 -6.641 -1.940 1.00 96.44 89 VAL A O 1
ATOM 712 N N . VAL A 1 90 ? -10.444 -5.190 -3.468 1.00 95.44 90 VAL A N 1
ATOM 713 C CA . VAL A 1 90 ? -11.008 -4.266 -2.475 1.00 95.44 90 VAL A CA 1
ATOM 714 C C . VAL A 1 90 ? -12.255 -4.874 -1.849 1.00 95.44 90 VAL A C 1
ATOM 716 O O . VAL A 1 90 ? -12.403 -4.815 -0.635 1.00 95.44 90 VAL A O 1
ATOM 719 N N . GLU A 1 91 ? -13.127 -5.476 -2.655 1.00 94.81 91 GLU A N 1
ATOM 720 C CA . GLU A 1 91 ? -14.333 -6.155 -2.182 1.00 94.81 91 GLU A CA 1
ATOM 721 C C . GLU A 1 91 ? -13.992 -7.279 -1.198 1.00 94.81 91 GLU A C 1
ATOM 723 O O . GLU A 1 91 ? -14.559 -7.331 -0.105 1.00 94.81 91 GLU A O 1
ATOM 728 N N . LEU A 1 92 ? -12.990 -8.101 -1.529 1.00 94.31 92 LEU A N 1
ATOM 729 C CA . LEU A 1 92 ? -12.468 -9.133 -0.640 1.00 94.31 92 LEU A CA 1
ATOM 730 C C . LEU A 1 92 ? -12.001 -8.534 0.692 1.00 94.31 92 LEU A C 1
ATOM 732 O O . LEU A 1 92 ? -12.482 -8.951 1.745 1.00 94.31 92 LEU A O 1
ATOM 736 N N . LEU A 1 93 ? -11.145 -7.508 0.662 1.00 93.50 93 LEU A N 1
ATOM 737 C CA . LEU A 1 93 ? -10.641 -6.881 1.886 1.00 93.50 93 LEU A CA 1
ATOM 738 C C . LEU A 1 93 ? -11.755 -6.239 2.723 1.00 93.50 93 LEU A C 1
ATOM 740 O O . LEU A 1 93 ? -11.745 -6.351 3.945 1.00 93.50 93 LEU A O 1
ATOM 744 N N . ILE A 1 94 ? -12.743 -5.591 2.101 1.00 92.38 94 ILE A N 1
ATOM 745 C CA . ILE A 1 94 ? -13.897 -5.036 2.825 1.00 92.38 94 ILE A CA 1
ATOM 746 C C . ILE A 1 94 ? -14.693 -6.159 3.497 1.00 92.38 94 ILE A C 1
ATOM 748 O O . ILE A 1 94 ? -15.089 -6.014 4.658 1.00 92.38 94 ILE A O 1
ATOM 752 N N . SER A 1 95 ? -14.910 -7.278 2.800 1.00 90.50 95 SER A N 1
ATOM 753 C CA . SER A 1 95 ? -15.642 -8.424 3.346 1.00 90.50 95 SER A CA 1
ATOM 754 C C . SER A 1 95 ? -14.931 -9.030 4.564 1.00 90.50 95 SER A C 1
ATOM 756 O O . SER A 1 95 ? -15.567 -9.247 5.596 1.00 90.50 95 SER A O 1
ATOM 758 N N . GLU A 1 96 ? -13.603 -9.185 4.501 1.00 88.75 96 GLU A N 1
ATOM 759 C CA . GLU A 1 96 ? -12.780 -9.681 5.608 1.00 88.75 96 GLU A CA 1
ATOM 760 C C . GLU A 1 96 ? -12.811 -8.729 6.809 1.00 88.75 96 GLU A C 1
ATOM 762 O O . GLU A 1 96 ? -13.026 -9.153 7.944 1.00 88.75 96 GLU A O 1
ATOM 767 N N . PHE A 1 97 ? -12.657 -7.423 6.576 1.00 85.62 97 PHE A N 1
ATOM 768 C CA . PHE A 1 97 ? -12.687 -6.418 7.643 1.00 85.62 97 PHE A CA 1
ATOM 769 C C . PHE A 1 97 ? -14.047 -6.366 8.337 1.00 85.62 97 PHE A C 1
ATOM 771 O O . PHE A 1 97 ? -14.115 -6.261 9.565 1.00 85.62 97 PHE A O 1
ATOM 778 N N . THR A 1 98 ? -15.122 -6.487 7.557 1.00 85.56 98 THR A N 1
ATOM 779 C CA . THR A 1 98 ? -16.493 -6.528 8.072 1.00 85.56 98 THR A CA 1
ATOM 780 C C . THR A 1 98 ? -16.721 -7.780 8.916 1.00 85.56 98 THR A C 1
ATOM 782 O O . THR A 1 98 ? -17.255 -7.677 10.020 1.00 85.56 98 THR A O 1
ATOM 785 N N . ALA A 1 99 ? -16.260 -8.948 8.454 1.00 85.50 99 ALA A N 1
ATOM 786 C CA . ALA A 1 99 ? -16.356 -10.202 9.201 1.00 85.50 99 ALA A CA 1
ATOM 787 C C . ALA A 1 99 ? -15.585 -10.160 10.533 1.00 85.50 99 ALA A C 1
ATOM 789 O O . ALA A 1 99 ? -16.026 -10.731 11.527 1.00 85.50 99 ALA A O 1
ATOM 790 N N . LEU A 1 100 ? -14.461 -9.440 10.573 1.00 81.94 100 LEU A N 1
ATOM 791 C CA . LEU A 1 100 ? -13.640 -9.255 11.773 1.00 81.94 100 LEU A CA 1
ATOM 792 C C . LEU A 1 100 ? -14.141 -8.136 12.706 1.00 81.94 100 LEU A C 1
ATOM 794 O O . LEU A 1 100 ? -13.516 -7.875 13.735 1.00 81.94 100 LEU A O 1
ATOM 798 N N . GLY A 1 101 ? -15.237 -7.449 12.365 1.00 75.25 101 GLY A N 1
ATOM 799 C CA . GLY A 1 101 ? -15.764 -6.330 13.153 1.00 75.25 101 GLY A CA 1
ATOM 800 C C . GLY A 1 101 ? -14.824 -5.117 13.207 1.00 75.25 101 GLY A C 1
ATOM 801 O O . GLY A 1 101 ? -14.908 -4.300 14.127 1.00 75.25 101 GLY A O 1
ATOM 802 N N . VAL A 1 102 ? -13.905 -4.988 12.244 1.00 70.25 102 VAL A N 1
ATOM 803 C CA . VAL A 1 102 ? -12.986 -3.851 12.158 1.00 70.25 102 VAL A CA 1
ATOM 804 C C . VAL A 1 102 ? -13.722 -2.683 11.503 1.00 70.25 102 VAL A C 1
ATOM 806 O O . VAL A 1 102 ? -14.055 -2.718 10.324 1.00 70.25 102 VAL A O 1
ATOM 809 N N . ASN A 1 103 ? -13.966 -1.612 12.260 1.00 54.28 103 ASN A N 1
ATOM 810 C CA . ASN 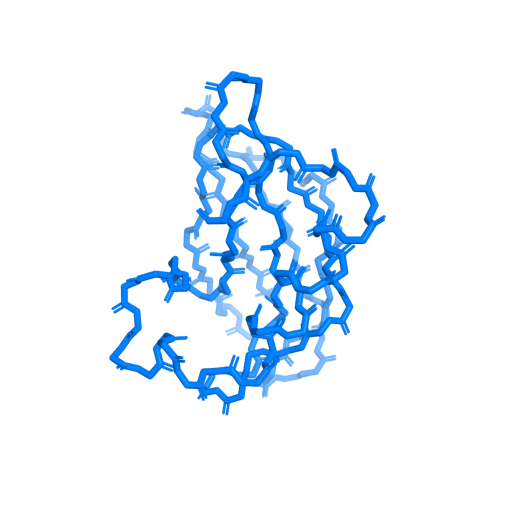A 1 103 ? -14.660 -0.428 11.749 1.00 54.28 103 ASN A CA 1
ATOM 811 C C . ASN A 1 103 ? -13.853 0.293 10.641 1.00 54.28 103 ASN A C 1
ATOM 813 O O . ASN A 1 103 ? -12.871 0.983 10.925 1.00 54.28 103 ASN A O 1
ATOM 817 N N . GLY A 1 104 ? -14.307 0.204 9.384 1.00 54.28 104 GLY A N 1
ATOM 818 C CA . GLY A 1 104 ? -13.880 1.063 8.269 1.00 54.28 104 GLY A CA 1
ATOM 819 C C . GLY A 1 104 ? -14.011 0.438 6.873 1.00 54.28 104 GLY A C 1
ATOM 820 O O . GLY A 1 104 ? -13.723 -0.741 6.721 1.00 54.28 104 GLY A O 1
ATOM 821 N N . TYR A 1 105 ? -14.422 1.247 5.886 1.00 54.91 105 TYR A N 1
ATOM 822 C CA . TYR A 1 105 ? -14.468 0.967 4.442 1.00 54.91 105 TYR A CA 1
ATOM 823 C C . TYR A 1 105 ? -14.021 2.209 3.662 1.00 54.91 105 TYR A C 1
ATOM 825 O O . TYR A 1 105 ? -14.439 3.324 4.075 1.00 54.91 105 TYR A O 1
#

Foldseek 3Di:
DDWDDWQAADPPPRAIWTWDADPVQWIKIADPPPGDIAGDDSDFDKDFPVDAFPVRRFTKIWGDDPPAAIFIAGSHTLVVDPCSVVGPVNVVVVVVCVVVVNDHD